Protein AF-A0A800IMR6-F1 (afdb_monomer_lite)

pLDDT: mean 81.35, std 15.99, range [40.22, 98.31]

Radius of gyration: 15.53 Å; chains: 1; bounding box: 45×22×35 Å

Foldseek 3Di:
DDDDPPCVVCVVVVHHPVNVQVCCQDFAQQSHFDDPVLVVVVVPCCVDPVVVPPPPDDDDSRNHNVVVVVPD

Sequence (72 aa):
MPLDFHERRAQTDGVSPQQLRTQSHGYGLLGRPAEPHDIASAVHFLAGADAAMITGQTLMVDAGFSVTAGRT

Structure (mmCIF, N/CA/C/O backbone):
data_AF-A0A800IMR6-F1
#
_entry.id   AF-A0A800IMR6-F1
#
loop_
_atom_site.group_PDB
_atom_site.id
_atom_site.type_symbol
_atom_site.label_atom_id
_atom_site.label_alt_id
_atom_site.label_comp_id
_atom_site.label_asym_id
_atom_site.label_entity_id
_atom_site.label_seq_id
_atom_site.pdbx_PDB_ins_code
_atom_site.Cartn_x
_atom_site.Cartn_y
_atom_site.Cartn_z
_atom_site.occupancy
_atom_site.B_iso_or_equiv
_atom_site.auth_seq_id
_atom_site.auth_comp_id
_atom_site.auth_asym_id
_atom_site.auth_atom_id
_atom_site.pdbx_PDB_model_num
ATOM 1 N N . MET A 1 1 ? -22.935 -1.603 -17.506 1.00 40.22 1 MET A N 1
ATOM 2 C CA . MET A 1 1 ? -23.150 -2.282 -16.212 1.00 40.22 1 MET A CA 1
ATOM 3 C C . MET A 1 1 ? -23.006 -1.224 -15.138 1.00 40.22 1 MET A C 1
ATOM 5 O O . MET A 1 1 ? -21.983 -0.550 -15.198 1.00 40.22 1 MET A O 1
ATOM 9 N N . PRO A 1 2 ? -23.973 -0.997 -14.234 1.00 41.78 2 PRO A N 1
ATOM 10 C CA . PRO A 1 2 ? -23.716 -0.115 -13.104 1.00 41.78 2 PRO A CA 1
ATOM 11 C C . PRO A 1 2 ? -22.569 -0.734 -12.302 1.00 41.78 2 PRO A C 1
ATOM 13 O O . PRO A 1 2 ? -22.581 -1.936 -12.023 1.00 41.78 2 PRO A O 1
ATOM 16 N N . LEU A 1 3 ? -21.534 0.066 -12.085 1.00 46.78 3 LEU A N 1
ATOM 17 C CA . LEU A 1 3 ? -20.356 -0.291 -11.318 1.00 46.78 3 LEU A CA 1
ATOM 18 C C . LEU A 1 3 ? -20.746 -0.432 -9.834 1.00 46.78 3 LEU A C 1
ATOM 20 O O . LEU A 1 3 ? -21.746 0.109 -9.389 1.00 46.78 3 LEU A O 1
ATOM 24 N N . ASP A 1 4 ? -19.917 -1.164 -9.095 1.00 66.75 4 ASP A N 1
ATOM 25 C CA . ASP A 1 4 ? -19.721 -1.033 -7.648 1.00 66.75 4 ASP A CA 1
ATOM 26 C C . ASP A 1 4 ? -20.514 -1.960 -6.706 1.00 66.75 4 ASP A C 1
ATOM 28 O O . ASP A 1 4 ? -21.659 -1.758 -6.307 1.00 66.75 4 ASP A O 1
ATOM 32 N N . PHE A 1 5 ? -19.788 -2.976 -6.222 1.00 69.62 5 PHE A N 1
ATOM 33 C CA . PHE A 1 5 ? -20.077 -3.744 -5.003 1.00 69.62 5 PHE A CA 1
ATOM 34 C C . PHE A 1 5 ? -20.552 -2.857 -3.835 1.00 69.62 5 PHE A C 1
ATOM 36 O O . PHE A 1 5 ? -21.455 -3.246 -3.094 1.00 69.62 5 PHE A O 1
ATOM 43 N N . HIS A 1 6 ? -19.979 -1.658 -3.706 1.00 71.81 6 HIS A N 1
ATOM 44 C CA . HIS A 1 6 ? -20.314 -0.694 -2.662 1.00 71.81 6 HIS A CA 1
ATOM 45 C C . HIS A 1 6 ? -21.754 -0.178 -2.763 1.00 71.81 6 HIS A C 1
ATOM 47 O O . HIS A 1 6 ? -22.399 -0.015 -1.730 1.00 71.81 6 HIS A O 1
ATOM 53 N N . GLU A 1 7 ? -22.296 -0.010 -3.973 1.00 71.19 7 GLU A N 1
ATOM 54 C CA . GLU A 1 7 ? -23.690 0.404 -4.164 1.00 71.19 7 GLU A CA 1
ATOM 55 C C . GLU A 1 7 ? -24.666 -0.697 -3.731 1.00 71.19 7 GLU A C 1
ATOM 57 O O . GLU A 1 7 ? -25.646 -0.423 -3.038 1.00 71.19 7 GLU A O 1
ATOM 62 N N . ARG A 1 8 ? -24.369 -1.964 -4.060 1.00 71.56 8 ARG A N 1
ATOM 63 C CA . ARG A 1 8 ? -25.180 -3.114 -3.614 1.00 71.56 8 ARG A CA 1
ATOM 64 C C . ARG A 1 8 ? -25.151 -3.302 -2.098 1.00 71.56 8 ARG A C 1
ATOM 66 O O . ARG A 1 8 ? -26.185 -3.584 -1.492 1.00 71.56 8 ARG A O 1
ATOM 73 N N . ARG A 1 9 ? -23.982 -3.137 -1.474 1.00 73.62 9 ARG A N 1
ATOM 74 C CA . ARG A 1 9 ? -23.848 -3.210 -0.013 1.00 73.62 9 ARG A CA 1
ATOM 75 C C . ARG A 1 9 ? -24.655 -2.106 0.671 1.00 73.62 9 ARG A C 1
ATOM 77 O O . ARG A 1 9 ? -25.429 -2.392 1.573 1.00 73.62 9 ARG A O 1
ATOM 84 N N . ALA A 1 10 ? -24.555 -0.878 0.177 1.00 71.44 10 ALA A N 1
ATOM 85 C CA . ALA A 1 10 ? -25.283 0.253 0.735 1.00 71.44 10 ALA A CA 1
ATOM 86 C C . ALA A 1 10 ? -26.804 0.093 0.663 1.00 71.44 10 ALA A C 1
ATOM 88 O O . ALA A 1 10 ? -27.492 0.391 1.633 1.00 71.44 10 ALA A O 1
ATOM 89 N N . GLN A 1 11 ? -27.326 -0.456 -0.440 1.00 74.12 11 GLN A N 1
ATOM 90 C CA . GLN A 1 11 ? -28.752 -0.779 -0.563 1.00 74.12 11 GLN A CA 1
ATOM 91 C C . GLN A 1 11 ? -29.219 -1.782 0.502 1.00 74.12 11 GLN A C 1
ATOM 93 O O . GLN A 1 11 ? -30.334 -1.659 1.002 1.00 74.12 11 GLN A O 1
ATOM 98 N N . THR A 1 12 ? -28.368 -2.746 0.866 1.00 77.56 12 THR A N 1
ATOM 99 C CA . THR A 1 12 ? -28.669 -3.735 1.918 1.00 77.56 12 THR A CA 1
ATOM 100 C C . THR A 1 12 ? -28.673 -3.083 3.302 1.00 77.56 12 THR A C 1
ATOM 102 O O . THR A 1 12 ? -29.527 -3.391 4.128 1.00 77.56 12 THR A O 1
ATOM 105 N N . ASP A 1 13 ? -27.772 -2.125 3.517 1.00 75.25 13 ASP A N 1
ATOM 106 C CA . ASP A 1 13 ? -27.608 -1.398 4.780 1.00 75.25 13 ASP A CA 1
ATOM 107 C C . ASP A 1 13 ? -28.567 -0.187 4.909 1.00 75.25 13 ASP A C 1
ATOM 109 O O . ASP A 1 13 ? -28.492 0.574 5.873 1.00 75.25 13 ASP A O 1
ATOM 113 N N . GLY A 1 14 ? -29.474 0.019 3.942 1.00 80.12 14 GLY A N 1
ATOM 114 C CA . GLY A 1 14 ? -30.426 1.140 3.927 1.00 80.12 14 GLY A CA 1
ATOM 115 C C . GLY A 1 14 ? -29.793 2.512 3.649 1.00 80.12 14 GLY A C 1
ATOM 116 O O . GLY A 1 14 ? -30.416 3.544 3.900 1.00 80.12 14 GLY A O 1
ATOM 117 N N . VAL A 1 15 ? -28.563 2.541 3.132 1.00 75.44 15 VAL A N 1
ATOM 118 C CA . VAL A 1 15 ? -27.805 3.756 2.817 1.00 75.44 15 VAL A CA 1
ATOM 119 C C . VAL A 1 15 ? -27.948 4.076 1.330 1.00 75.44 15 VAL A C 1
ATOM 121 O O . VAL A 1 15 ? -27.624 3.264 0.463 1.00 75.44 15 VAL A O 1
ATOM 124 N N . SER A 1 16 ? -28.423 5.279 1.002 1.00 76.75 16 SER A N 1
ATOM 125 C CA . SER A 1 16 ? -28.526 5.697 -0.401 1.00 76.75 16 SER A CA 1
ATOM 126 C C . SER A 1 16 ? -27.141 5.935 -1.032 1.00 76.75 16 SER A C 1
ATOM 128 O O . SER A 1 16 ? -26.202 6.340 -0.341 1.00 76.75 16 SER A O 1
ATOM 130 N N . PRO A 1 17 ? -26.989 5.788 -2.361 1.00 69.00 17 PRO A N 1
ATOM 131 C CA . PRO A 1 17 ? -25.724 6.069 -3.051 1.00 69.00 17 PRO A CA 1
ATOM 132 C C . PRO A 1 17 ? -25.210 7.503 -2.838 1.00 69.00 17 PRO A C 1
ATOM 134 O O . PRO A 1 17 ? -24.008 7.742 -2.733 1.00 69.00 17 PRO A O 1
ATOM 137 N N . GLN A 1 18 ? -26.121 8.474 -2.717 1.00 69.38 18 GLN A N 1
ATOM 138 C CA . GLN A 1 18 ? -25.762 9.857 -2.401 1.00 69.38 18 GLN A CA 1
ATOM 139 C C . GLN A 1 18 ? -25.224 9.992 -0.968 1.00 69.38 18 GLN A C 1
ATOM 141 O O . GLN A 1 18 ? -24.279 10.751 -0.739 1.00 69.38 18 GLN A O 1
ATOM 146 N N . GLN A 1 19 ? -25.783 9.235 -0.018 1.00 68.25 19 GLN A N 1
ATOM 147 C CA . GLN A 1 19 ? -25.290 9.180 1.360 1.00 68.25 19 GLN A CA 1
ATOM 148 C C . GLN A 1 19 ? -23.922 8.508 1.452 1.00 68.25 19 GLN A C 1
ATOM 150 O O . GLN A 1 19 ? -23.103 8.989 2.216 1.00 68.25 19 GLN A O 1
ATOM 155 N N . LEU A 1 20 ? -23.612 7.487 0.648 1.00 66.75 20 LEU A N 1
ATOM 156 C CA . LEU A 1 20 ? -22.254 6.916 0.596 1.00 66.75 20 LEU A CA 1
ATOM 157 C C . LEU A 1 20 ? -21.210 7.947 0.159 1.00 66.75 20 LEU A C 1
ATOM 159 O O . LEU A 1 20 ? -20.142 8.076 0.759 1.00 66.75 20 LEU A O 1
ATOM 163 N N . ARG A 1 21 ? -21.540 8.711 -0.887 1.00 64.06 21 ARG A N 1
ATOM 164 C CA . ARG A 1 21 ? -20.658 9.751 -1.429 1.00 64.06 21 ARG A CA 1
ATOM 165 C C . ARG A 1 21 ? -20.424 10.887 -0.437 1.00 64.06 21 ARG A C 1
ATOM 167 O O . ARG A 1 21 ? -19.340 11.452 -0.410 1.00 64.06 21 ARG A O 1
ATOM 174 N N . THR A 1 22 ? -21.407 11.189 0.410 1.00 63.56 22 THR A N 1
ATOM 175 C CA . THR A 1 22 ? -21.286 12.211 1.464 1.00 63.56 22 THR A CA 1
ATOM 176 C C . THR A 1 22 ? -20.756 11.666 2.798 1.00 63.56 22 THR A C 1
ATOM 178 O O . THR A 1 22 ? -20.077 12.393 3.510 1.00 63.56 22 THR A O 1
ATOM 181 N N . GLN A 1 23 ? -20.942 10.383 3.126 1.00 62.12 23 GLN A N 1
ATOM 182 C CA . GLN A 1 23 ? -20.360 9.722 4.314 1.00 62.12 23 GLN A CA 1
ATOM 183 C C . GLN A 1 23 ? -18.849 9.494 4.217 1.00 62.12 23 GLN A C 1
ATOM 185 O O . GLN A 1 23 ? -18.212 9.088 5.182 1.00 62.12 23 GLN A O 1
ATOM 190 N N . SER A 1 24 ? -18.266 9.795 3.063 1.00 60.50 24 SER A N 1
ATOM 191 C CA . SER A 1 24 ? -16.825 9.789 2.825 1.00 60.50 24 SER A CA 1
ATOM 192 C C . SER A 1 24 ? -16.033 10.684 3.790 1.00 60.50 24 SER A C 1
ATOM 194 O O . SER A 1 24 ? -14.849 10.425 4.012 1.00 60.50 24 SER A O 1
ATOM 196 N N . HIS A 1 25 ? -16.685 11.691 4.391 1.00 55.34 25 HIS A N 1
ATOM 197 C CA . HIS A 1 25 ? -16.125 12.548 5.435 1.00 55.34 25 HIS A CA 1
ATOM 198 C C . HIS A 1 25 ? -15.774 11.725 6.687 1.00 55.34 25 HIS A C 1
ATOM 200 O O . HIS A 1 25 ? -16.596 11.539 7.580 1.00 55.34 25 HIS A O 1
ATOM 206 N N . GLY A 1 26 ? -14.540 11.222 6.732 1.00 64.19 26 GLY A N 1
ATOM 207 C CA . GLY A 1 26 ? -14.011 10.413 7.837 1.00 64.19 26 GLY A CA 1
ATOM 208 C C . GLY A 1 26 ? -13.345 9.101 7.418 1.00 64.19 26 GLY A C 1
ATOM 209 O O . GLY A 1 26 ? -12.889 8.358 8.286 1.00 64.19 26 GLY A O 1
ATOM 210 N N . TYR A 1 27 ? -13.266 8.790 6.117 1.00 74.25 27 TYR A N 1
ATOM 211 C CA . TYR A 1 27 ? -12.541 7.601 5.667 1.00 74.25 27 TYR A CA 1
ATOM 212 C C . TYR A 1 27 ? -11.023 7.791 5.810 1.00 74.25 27 TYR A C 1
ATOM 214 O O . TYR A 1 27 ? -10.405 8.563 5.073 1.00 74.25 27 TYR A O 1
ATOM 222 N N . GLY A 1 28 ? -10.429 7.082 6.773 1.00 82.38 28 GLY A N 1
ATOM 223 C CA . GLY A 1 28 ? -9.002 7.175 7.075 1.00 82.38 28 GLY A CA 1
ATOM 224 C C . GLY A 1 28 ? -8.566 8.583 7.500 1.00 82.38 28 GLY A C 1
ATOM 225 O O . GLY A 1 28 ? -9.375 9.447 7.832 1.00 82.38 28 GLY A O 1
ATOM 226 N N . LEU A 1 29 ? -7.258 8.824 7.477 1.00 89.12 29 LEU A N 1
ATOM 227 C CA . LEU A 1 29 ? -6.648 10.120 7.784 1.00 89.12 29 LEU A CA 1
ATOM 228 C C . LEU A 1 29 ? -6.845 11.156 6.673 1.00 89.12 29 LEU A C 1
ATOM 230 O O . LEU A 1 29 ? -6.801 12.352 6.948 1.00 89.12 29 LEU A O 1
ATOM 234 N N . LEU A 1 30 ? -7.059 10.721 5.427 1.00 89.69 30 LEU A N 1
ATOM 235 C CA . LEU A 1 30 ? -7.279 11.643 4.304 1.00 89.69 30 LEU A CA 1
ATOM 236 C C . LEU A 1 30 ? -8.739 12.097 4.171 1.00 89.69 30 LEU A C 1
ATOM 238 O O . LEU A 1 30 ? -9.019 12.991 3.374 1.00 89.69 30 LEU A O 1
ATOM 242 N N . GLY A 1 31 ? -9.668 11.503 4.929 1.00 86.56 31 GLY A N 1
ATOM 243 C CA . GLY A 1 31 ? -11.066 11.937 4.996 1.00 86.56 31 GLY A CA 1
ATOM 244 C C . GLY A 1 31 ? -11.836 11.811 3.680 1.00 86.56 31 GLY A C 1
ATOM 245 O O . GLY A 1 31 ? -12.853 12.486 3.511 1.00 86.56 31 GLY A O 1
ATOM 246 N N . ARG A 1 32 ? -11.348 10.980 2.753 1.00 85.62 32 ARG A N 1
ATOM 247 C CA . ARG A 1 32 ? -11.982 10.668 1.469 1.00 85.62 32 ARG A CA 1
ATOM 248 C C . ARG A 1 32 ? -11.712 9.210 1.081 1.00 85.62 32 ARG A C 1
ATOM 250 O O . ARG A 1 32 ? -10.651 8.690 1.430 1.00 85.62 32 ARG A O 1
ATOM 257 N N . PRO A 1 33 ? -12.616 8.553 0.338 1.00 81.00 33 PRO A N 1
ATOM 258 C CA . PRO A 1 33 ? -12.345 7.258 -0.263 1.00 81.00 33 PRO A CA 1
ATOM 259 C C . PRO A 1 33 ? -11.227 7.370 -1.302 1.00 81.00 33 PRO A C 1
ATOM 261 O O . PRO A 1 33 ? -10.953 8.446 -1.849 1.00 81.00 33 PRO A O 1
ATOM 264 N N . ALA A 1 34 ? -10.594 6.232 -1.571 1.00 85.81 34 ALA A N 1
ATOM 265 C CA . ALA A 1 34 ? -9.707 6.094 -2.711 1.00 85.81 34 ALA A CA 1
ATOM 266 C C . ALA A 1 34 ? -10.526 6.101 -4.008 1.00 85.81 34 ALA A C 1
ATOM 268 O O . ALA A 1 34 ? -11.547 5.421 -4.119 1.00 85.81 34 ALA A O 1
ATOM 269 N N . GLU A 1 35 ? -10.039 6.840 -4.992 1.00 87.62 35 GLU A N 1
ATOM 270 C CA . GLU A 1 35 ? -10.490 6.765 -6.372 1.00 87.62 35 GLU A CA 1
ATOM 271 C C . GLU A 1 35 ? -9.660 5.710 -7.124 1.00 87.62 35 GLU A C 1
ATOM 273 O O . GLU A 1 35 ? -8.525 5.414 -6.732 1.00 87.62 35 GLU A O 1
ATOM 278 N N . PRO A 1 36 ? -10.146 5.159 -8.252 1.00 90.81 36 PRO A N 1
ATOM 279 C CA . PRO A 1 36 ? -9.406 4.142 -9.005 1.00 90.81 36 PRO A CA 1
ATOM 280 C C . PRO A 1 36 ? -7.971 4.552 -9.375 1.00 90.81 36 PRO A C 1
ATOM 282 O O . PRO A 1 36 ? -7.066 3.717 -9.402 1.00 90.81 36 PRO A O 1
ATOM 285 N N . HIS A 1 37 ? -7.746 5.844 -9.631 1.00 94.88 37 HIS A N 1
ATOM 286 C CA . HIS A 1 37 ? -6.429 6.369 -9.984 1.00 94.88 37 HIS A CA 1
ATOM 287 C C . HIS A 1 37 ? -5.439 6.392 -8.807 1.00 94.88 37 HIS A C 1
ATOM 289 O O . HIS A 1 37 ? -4.235 6.289 -9.050 1.00 94.88 37 HIS A O 1
ATOM 295 N N . ASP A 1 38 ? -5.909 6.476 -7.555 1.00 94.38 38 ASP A N 1
ATOM 296 C CA . ASP A 1 38 ? -5.038 6.393 -6.372 1.00 94.38 38 ASP A CA 1
ATOM 297 C C . ASP A 1 38 ? -4.362 5.010 -6.313 1.00 94.38 38 ASP A C 1
ATOM 299 O O . ASP A 1 38 ? -3.150 4.900 -6.122 1.00 94.38 38 ASP A O 1
ATOM 303 N N . ILE A 1 39 ? -5.134 3.945 -6.570 1.00 95.38 39 ILE A N 1
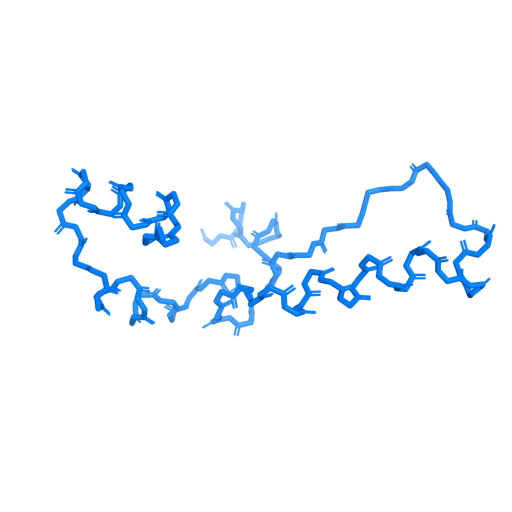ATOM 304 C CA . ILE A 1 39 ? -4.629 2.565 -6.597 1.00 95.38 39 ILE A CA 1
ATOM 305 C C . ILE A 1 39 ? -3.755 2.328 -7.832 1.00 95.38 39 ILE A C 1
ATOM 307 O O . ILE A 1 39 ? -2.657 1.779 -7.721 1.00 95.38 39 ILE A O 1
ATOM 311 N N . ALA A 1 40 ? -4.210 2.768 -9.009 1.00 97.44 40 ALA A N 1
ATOM 312 C CA . ALA A 1 40 ? -3.468 2.588 -10.256 1.00 97.44 40 ALA A CA 1
ATOM 313 C C . ALA A 1 40 ? -2.079 3.244 -10.211 1.00 97.44 40 ALA A C 1
ATOM 315 O O . ALA A 1 40 ? -1.118 2.671 -10.719 1.00 97.44 40 ALA A O 1
ATOM 316 N N . SER A 1 41 ? -1.954 4.405 -9.562 1.00 98.06 41 SER A N 1
ATOM 317 C CA . SER A 1 41 ? -0.670 5.101 -9.413 1.00 98.06 41 SER A CA 1
ATOM 318 C C . SER A 1 41 ? 0.316 4.309 -8.547 1.00 98.06 41 SER A C 1
ATOM 320 O O . SER A 1 41 ? 1.484 4.180 -8.912 1.00 98.06 41 SER A O 1
ATOM 322 N N . ALA A 1 42 ? -0.148 3.716 -7.441 1.00 97.94 42 ALA A N 1
ATOM 323 C CA . ALA A 1 42 ? 0.686 2.860 -6.597 1.00 97.94 42 ALA A CA 1
ATOM 324 C C . ALA A 1 42 ? 1.135 1.586 -7.333 1.00 97.94 42 ALA A C 1
ATOM 326 O O . ALA A 1 42 ? 2.302 1.199 -7.253 1.00 97.94 42 ALA A O 1
ATOM 327 N N . VAL A 1 43 ? 0.232 0.966 -8.101 1.00 98.12 43 VAL A N 1
ATOM 328 C CA . VAL A 1 43 ? 0.560 -0.187 -8.957 1.00 98.12 43 VAL A CA 1
ATOM 329 C C . VAL A 1 43 ? 1.586 0.200 -10.021 1.00 98.12 43 VAL A C 1
ATOM 331 O O . VAL A 1 43 ? 2.554 -0.529 -10.221 1.00 98.12 43 VAL A O 1
ATOM 334 N N . HIS A 1 44 ? 1.407 1.348 -10.679 1.00 98.25 44 HIS A N 1
ATOM 335 C CA . HIS A 1 44 ? 2.340 1.838 -11.690 1.00 98.25 44 HIS A CA 1
ATOM 336 C C . HIS A 1 44 ? 3.747 2.042 -11.118 1.00 98.25 44 HIS A C 1
ATOM 338 O O . HIS A 1 44 ? 4.714 1.601 -11.733 1.00 98.25 44 HIS A O 1
ATOM 344 N N . PHE A 1 45 ? 3.861 2.637 -9.926 1.00 98.06 45 PHE A N 1
ATOM 345 C CA . PHE A 1 45 ? 5.139 2.771 -9.226 1.00 98.06 45 PHE A CA 1
ATOM 346 C C . PHE A 1 45 ? 5.785 1.407 -8.942 1.00 98.06 45 PHE A C 1
ATOM 348 O O . PHE A 1 45 ? 6.938 1.195 -9.307 1.00 98.06 45 PHE A O 1
ATOM 355 N N . LEU A 1 46 ? 5.040 0.467 -8.347 1.00 98.19 46 LEU A N 1
ATOM 356 C CA . LEU A 1 46 ? 5.565 -0.864 -8.008 1.00 98.19 46 LEU A CA 1
ATOM 357 C C . LEU A 1 46 ? 5.956 -1.694 -9.240 1.00 98.19 46 LEU A C 1
ATOM 359 O O . LEU A 1 46 ? 6.827 -2.554 -9.145 1.00 98.19 46 LEU A O 1
ATOM 363 N N . ALA A 1 47 ? 5.330 -1.444 -10.389 1.00 97.88 47 ALA A N 1
ATOM 364 C CA . ALA A 1 47 ? 5.687 -2.065 -11.663 1.00 97.88 47 ALA A CA 1
ATOM 365 C C . ALA A 1 47 ? 6.828 -1.334 -12.404 1.00 97.88 47 ALA A C 1
ATOM 367 O O . ALA A 1 47 ? 7.302 -1.821 -13.432 1.00 97.88 47 ALA A O 1
ATOM 368 N N . GLY A 1 48 ? 7.234 -0.155 -11.927 1.00 98.00 48 GLY A N 1
ATOM 369 C CA . GLY A 1 48 ? 8.238 0.697 -12.552 1.00 98.00 48 GLY A CA 1
ATOM 370 C C . GLY A 1 48 ? 9.676 0.307 -12.207 1.00 98.00 48 GLY A C 1
ATOM 371 O O . GLY A 1 48 ? 9.947 -0.421 -11.253 1.00 98.00 48 GLY A O 1
ATOM 372 N N . ALA A 1 49 ? 10.626 0.848 -12.975 1.00 98.19 49 ALA A N 1
ATOM 373 C CA . ALA A 1 49 ? 12.056 0.603 -12.770 1.00 98.19 49 ALA A CA 1
ATOM 374 C C . ALA A 1 49 ? 12.555 1.080 -11.393 1.00 98.19 49 ALA A C 1
ATOM 376 O O . ALA A 1 49 ? 13.454 0.471 -10.817 1.00 98.19 49 ALA A O 1
ATOM 377 N N . ASP A 1 50 ? 11.934 2.119 -10.835 1.00 98.00 50 ASP A N 1
ATOM 378 C CA . ASP A 1 50 ? 12.302 2.674 -9.529 1.00 98.00 50 ASP A CA 1
ATOM 379 C C . ASP A 1 50 ? 12.006 1.710 -8.366 1.00 98.00 50 ASP A C 1
ATOM 381 O O . ASP A 1 50 ? 12.607 1.817 -7.297 1.00 98.00 50 ASP A O 1
ATOM 385 N N . ALA A 1 51 ? 11.127 0.726 -8.574 1.00 98.31 51 ALA A N 1
ATOM 386 C CA . ALA A 1 51 ? 10.800 -0.299 -7.591 1.00 98.31 51 ALA A CA 1
ATOM 387 C C . ALA A 1 51 ? 11.638 -1.584 -7.744 1.00 98.31 51 ALA A C 1
ATOM 389 O O . ALA A 1 51 ? 11.343 -2.576 -7.081 1.00 98.31 51 ALA A O 1
ATOM 390 N N . ALA A 1 52 ? 12.703 -1.592 -8.561 1.00 98.25 52 ALA A N 1
ATOM 391 C CA . ALA A 1 52 ? 13.462 -2.805 -8.910 1.00 98.25 52 ALA A CA 1
ATOM 392 C C . ALA A 1 52 ? 14.008 -3.611 -7.713 1.00 98.25 52 ALA A C 1
ATOM 394 O O . ALA A 1 52 ? 14.229 -4.815 -7.830 1.00 98.25 52 ALA A O 1
ATOM 395 N N . MET A 1 53 ? 14.220 -2.964 -6.563 1.00 98.19 53 MET A N 1
ATOM 396 C CA . MET A 1 53 ? 14.711 -3.603 -5.335 1.00 98.19 53 MET A CA 1
ATOM 397 C C . MET A 1 53 ? 13.629 -3.790 -4.259 1.00 98.19 53 MET A C 1
ATOM 399 O O . MET A 1 53 ? 13.937 -4.212 -3.145 1.00 98.19 53 MET A O 1
ATOM 403 N N . ILE A 1 54 ? 12.364 -3.492 -4.564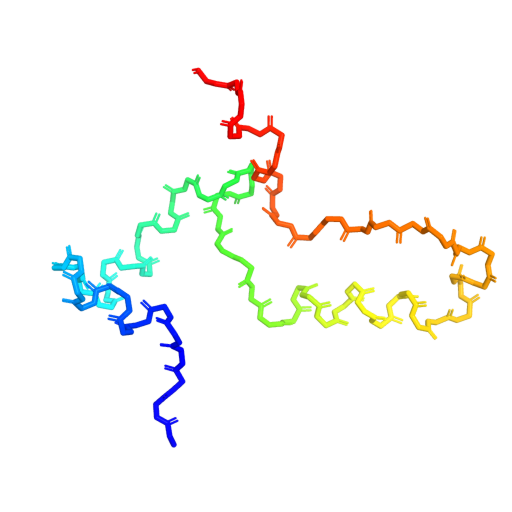 1.00 97.94 54 ILE A N 1
ATOM 404 C CA . ILE A 1 54 ? 11.238 -3.643 -3.639 1.00 97.94 54 ILE A CA 1
ATOM 405 C C . ILE A 1 54 ? 10.545 -4.973 -3.937 1.00 97.94 54 ILE A C 1
ATOM 407 O O . ILE A 1 54 ? 9.855 -5.130 -4.939 1.00 97.94 54 ILE A O 1
ATOM 411 N N . THR A 1 55 ? 10.718 -5.948 -3.046 1.00 97.31 55 THR A N 1
ATOM 412 C CA . THR A 1 55 ? 10.093 -7.271 -3.163 1.00 97.31 55 THR A CA 1
ATOM 413 C C . THR A 1 55 ? 9.707 -7.832 -1.794 1.00 97.31 55 THR A C 1
ATOM 415 O O . THR A 1 55 ? 10.248 -7.426 -0.762 1.00 97.31 55 THR A O 1
ATOM 418 N N . GLY A 1 56 ? 8.730 -8.743 -1.769 1.00 97.75 56 GLY A N 1
ATOM 419 C CA . GLY A 1 56 ? 8.219 -9.367 -0.542 1.00 97.75 56 GLY A CA 1
ATOM 420 C C . GLY A 1 56 ? 7.477 -8.417 0.407 1.00 97.75 56 GLY A C 1
ATOM 421 O O . GLY A 1 56 ? 7.317 -8.748 1.577 1.00 97.75 56 GLY A O 1
ATOM 422 N N . GLN A 1 57 ? 7.054 -7.242 -0.073 1.00 97.69 57 GLN A N 1
ATOM 423 C CA . GLN A 1 57 ? 6.372 -6.223 0.729 1.00 97.69 57 GLN A CA 1
ATOM 424 C C . GLN A 1 57 ? 4.895 -6.097 0.354 1.00 97.69 57 GLN A C 1
ATOM 426 O O . GLN A 1 57 ? 4.518 -6.284 -0.802 1.00 97.69 57 GLN A O 1
ATOM 431 N N . THR A 1 58 ? 4.086 -5.684 1.327 1.00 95.94 58 THR A N 1
ATOM 432 C CA . THR A 1 58 ? 2.697 -5.262 1.120 1.00 95.94 58 THR A CA 1
ATOM 433 C C . THR A 1 58 ? 2.606 -3.756 1.324 1.00 95.94 58 THR A C 1
ATOM 435 O O . THR A 1 58 ? 2.899 -3.263 2.412 1.00 95.94 58 THR A O 1
ATOM 438 N N . LEU A 1 59 ? 2.182 -3.022 0.293 1.00 95.56 59 LEU A N 1
ATOM 439 C CA . LEU A 1 59 ? 1.937 -1.583 0.377 1.00 95.56 59 LEU A CA 1
ATOM 440 C C . LEU A 1 59 ? 0.446 -1.319 0.612 1.00 95.56 59 LEU A C 1
ATOM 442 O O . LEU A 1 59 ? -0.381 -1.615 -0.248 1.00 95.56 59 LEU A O 1
ATOM 446 N N . MET A 1 60 ? 0.108 -0.742 1.765 1.00 94.75 60 MET A N 1
ATOM 447 C CA . MET A 1 60 ? -1.262 -0.326 2.074 1.00 94.75 60 MET A CA 1
ATOM 448 C C . MET A 1 60 ? -1.580 1.008 1.391 1.00 94.75 60 MET A C 1
ATOM 450 O O . MET A 1 60 ? -0.867 1.991 1.585 1.00 94.75 60 MET A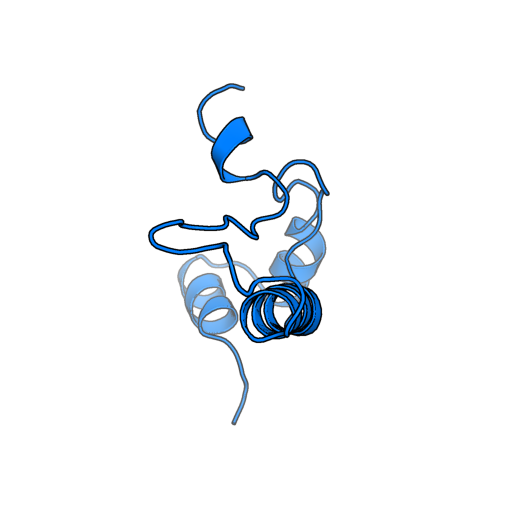 O 1
ATOM 454 N N . VAL A 1 61 ? -2.665 1.041 0.613 1.00 95.25 61 VAL A N 1
ATOM 455 C CA . VAL A 1 61 ? -3.152 2.233 -0.104 1.00 95.25 61 VAL A CA 1
ATOM 456 C C . VAL A 1 61 ? -4.603 2.489 0.303 1.00 95.25 61 VAL A C 1
ATOM 458 O O . VAL A 1 61 ? -5.540 2.174 -0.424 1.00 95.25 61 VAL A O 1
ATOM 461 N N . ASP A 1 62 ? -4.795 2.982 1.525 1.00 91.88 62 ASP A N 1
ATOM 462 C CA . ASP A 1 62 ? -6.101 2.990 2.198 1.00 91.88 62 ASP A CA 1
ATOM 463 C C . ASP A 1 62 ? -6.411 4.306 2.928 1.00 91.88 62 ASP A C 1
ATOM 465 O O . ASP A 1 62 ? -7.190 4.332 3.880 1.00 91.88 62 ASP A O 1
ATOM 469 N N . ALA A 1 63 ? -5.761 5.402 2.527 1.00 91.50 63 ALA A N 1
ATOM 470 C CA . ALA A 1 63 ? -5.890 6.706 3.177 1.00 91.50 63 ALA A CA 1
ATOM 471 C C . ALA A 1 63 ? -5.524 6.715 4.680 1.00 91.50 63 ALA A C 1
ATOM 473 O O . ALA A 1 63 ? -5.934 7.625 5.399 1.00 91.50 63 ALA A O 1
ATOM 474 N N . GLY A 1 64 ? -4.7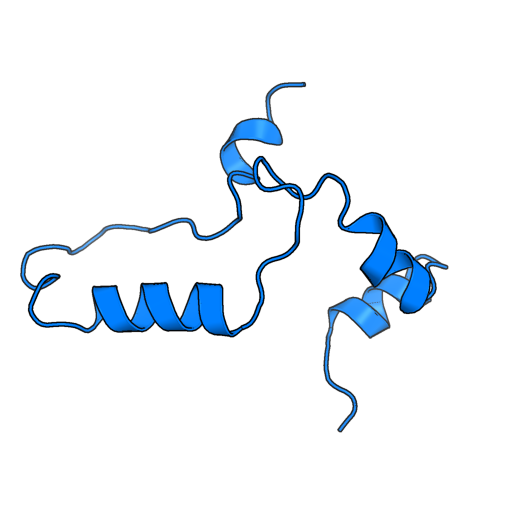52 5.740 5.177 1.00 91.12 64 GLY A N 1
ATOM 475 C CA . GLY A 1 64 ? -4.386 5.637 6.594 1.00 91.12 64 GLY A CA 1
ATOM 476 C C . GLY A 1 64 ? -5.458 4.969 7.459 1.00 91.12 64 GLY A C 1
ATOM 477 O O . GLY A 1 64 ? -5.396 5.055 8.684 1.00 91.12 64 GLY A O 1
ATOM 478 N N . PHE A 1 65 ? -6.439 4.306 6.847 1.00 88.75 65 PHE A N 1
ATOM 479 C CA . PHE A 1 65 ? -7.505 3.602 7.558 1.00 88.75 65 PHE A CA 1
ATOM 480 C C . PHE A 1 65 ? -6.968 2.502 8.488 1.00 88.75 65 PHE A C 1
ATOM 482 O O . PHE A 1 65 ? -7.388 2.398 9.641 1.00 88.75 65 PHE A O 1
ATOM 489 N N . SER A 1 66 ? -5.982 1.724 8.038 1.00 89.00 66 SER A N 1
ATOM 490 C CA . SER A 1 66 ? -5.426 0.604 8.813 1.00 89.00 66 SER A CA 1
ATOM 491 C C . SER A 1 66 ? -4.732 1.023 10.109 1.00 89.00 66 SER A C 1
ATOM 493 O O . SER A 1 66 ? -4.575 0.196 11.005 1.00 89.00 66 SER A O 1
ATOM 495 N N . VAL A 1 67 ? -4.319 2.289 10.239 1.00 88.75 67 VAL A N 1
ATOM 496 C CA . 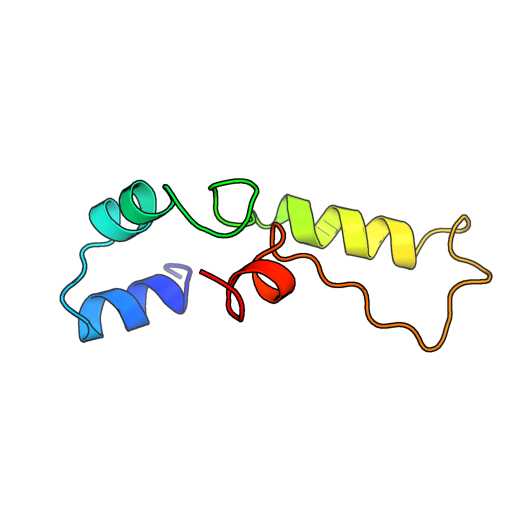VAL A 1 67 ? -3.661 2.793 11.457 1.00 88.75 67 VAL A CA 1
ATOM 497 C C . VAL A 1 67 ? -4.620 3.514 12.405 1.00 88.75 67 VAL A C 1
ATOM 499 O O . VAL A 1 67 ? -4.331 3.593 13.598 1.00 88.75 67 VAL A O 1
ATOM 502 N N . THR A 1 68 ? -5.767 3.996 11.915 1.00 83.06 68 THR A N 1
ATOM 503 C CA . THR A 1 68 ? -6.793 4.655 12.741 1.00 83.06 68 THR A CA 1
ATOM 504 C C . THR A 1 68 ? -7.861 3.692 13.243 1.00 83.06 68 THR A C 1
ATOM 506 O O . THR A 1 68 ? -8.366 3.877 14.347 1.00 83.06 68 THR A O 1
ATOM 509 N N . ALA A 1 69 ? -8.155 2.615 12.507 1.00 67.00 69 ALA A N 1
ATOM 510 C CA . ALA A 1 69 ? -9.200 1.651 12.865 1.00 67.00 69 ALA A CA 1
ATOM 511 C C . ALA A 1 69 ? -8.959 0.901 14.198 1.00 67.00 69 ALA A C 1
ATOM 513 O O . ALA A 1 69 ? -9.872 0.255 14.704 1.00 67.00 69 ALA A O 1
ATOM 514 N N . GLY A 1 70 ? -7.753 0.983 14.779 1.00 51.25 70 GLY A N 1
ATOM 515 C CA . GLY A 1 70 ? -7.407 0.389 16.079 1.00 51.25 70 GLY A CA 1
ATOM 516 C C . GLY A 1 70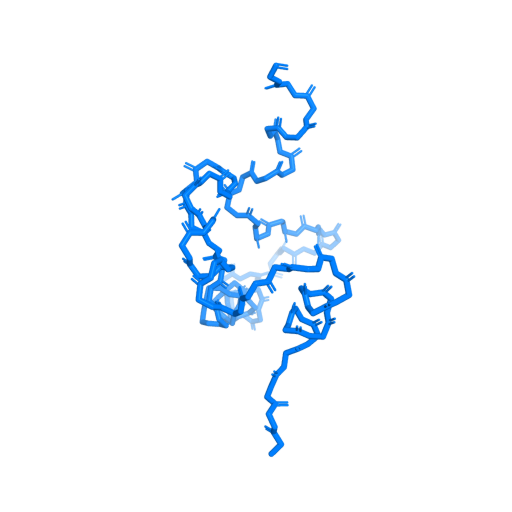 ? -7.149 1.385 17.218 1.00 51.25 70 GLY A C 1
ATOM 517 O O . GLY A 1 70 ? -6.814 0.951 18.319 1.00 51.25 70 GLY A O 1
ATOM 518 N N . ARG A 1 71 ? -7.247 2.699 16.974 1.00 53.84 71 ARG A N 1
ATOM 519 C CA . ARG A 1 71 ? -7.006 3.755 17.974 1.00 53.84 71 ARG A CA 1
ATOM 520 C C . ARG A 1 71 ? -7.865 4.989 17.668 1.00 53.84 71 ARG A C 1
ATOM 522 O O . ARG A 1 71 ? -7.404 5.926 17.021 1.00 53.84 71 ARG A O 1
ATOM 529 N N . THR A 1 72 ? -9.086 4.981 18.190 1.00 51.62 72 THR A N 1
ATOM 530 C CA . THR A 1 72 ? -9.875 6.174 18.537 1.00 51.62 72 THR A CA 1
ATOM 531 C C . THR A 1 72 ? -10.507 5.938 19.891 1.00 51.62 72 THR A C 1
ATOM 533 O O . THR A 1 72 ? -11.102 4.845 20.036 1.00 51.62 72 THR A O 1
#

Secondary structure (DSSP, 8-state):
----HHHHHHHHTT--HHHHHHHTTTSTTTTSPPPHHHHHHHHHHHTSGGGTT--S-----STTHHHHTT--